Protein AF-M5BRY1-F1 (afdb_monomer)

Sequence (90 aa):
MFVDIFSLFNTNFSLRRVKYAHEKGHQIGSHTWGHKDLSTLSWDQVHDEMWRVEQALQRIIGVNPAFMRPPYGNYNDNVREAAGVRGQKL

Foldseek 3Di:
DEDQCLVQPPDPVSLVVLQVCVVVVHAYEYAWHPLDQLQPDDLVVLLNRQVVVQVVCCVRPNDHHQEYQYRVNHDDVSNVVSCVVVNYHD

Nearest PDB structures (foldseek):
  6hm9-assembly1_A  TM=9.316E-01  e=1.697E-06  Bacillus anthracis
  7bkf-assembly1_A  TM=9.354E-01  e=2.920E-06  Bacillus anthracis
  6hpa-assembly1_A  TM=9.349E-01  e=3.344E-06  Bacillus anthracis
  7ax7-assembly1_A  TM=9.192E-01  e=3.579E-06  uncultured bacterium
  2cc0-assembly1_B  TM=9.255E-01  e=1.488E-05  Streptomyces lividans

pLDDT: mean 90.54, std 12.78, range [51.88, 98.38]

InterPro domains:
  IPR002509 NodB homology domain [PF01522] (18-83)
  IPR002509 NodB homology domain [PS51677] (1-90)
  IPR011330 Glycoside hydrolase/deacetylase, beta/alpha-barrel [SSF88713] (16-88)
  IPR050248 Polysaccharide deacetylase, ArnD subfamily [PTHR10587] (18-86)

Mean predicted aligned error: 3.95 Å

Radius of gyration: 12.49 Å; Cα contacts (8 Å, |Δi|>4): 133; chains: 1; bounding box: 24×22×36 Å

Solvent-accessible surface area (backbone atoms only — not comparable to full-atom values): 4939 Å² total; per-residue (Å²): 92,73,41,55,46,62,75,32,75,80,40,75,66,45,51,50,51,55,42,52,40,47,78,72,69,47,64,58,27,36,23,36,28,82,58,56,60,48,59,79,48,54,69,69,55,45,46,53,29,48,47,56,43,36,60,46,34,37,75,7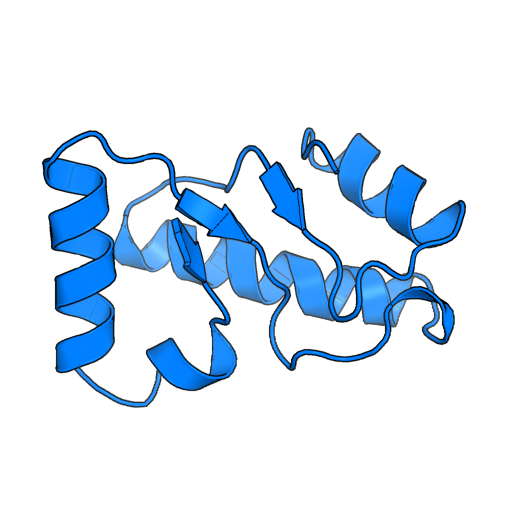0,70,68,42,69,50,58,31,37,48,53,32,96,71,44,68,43,70,65,52,51,48,60,28,51,83,65,65,23,42,114

Structure (mmCIF, N/CA/C/O backbone):
data_AF-M5BRY1-F1
#
_entry.id   AF-M5BRY1-F1
#
loop_
_atom_site.group_PDB
_atom_site.id
_atom_site.type_symbol
_atom_site.label_atom_id
_atom_site.label_alt_id
_atom_site.label_comp_id
_atom_site.label_asym_id
_atom_site.label_entity_id
_atom_site.label_seq_id
_atom_site.pdbx_PDB_ins_code
_atom_site.Cartn_x
_atom_site.Cartn_y
_atom_site.Cartn_z
_atom_site.occupancy
_atom_site.B_iso_or_equiv
_atom_site.auth_seq_id
_atom_site.auth_comp_id
_atom_site.auth_asym_id
_atom_site.auth_atom_id
_atom_site.pdbx_PDB_model_num
ATOM 1 N N . MET A 1 1 ? -1.678 10.256 8.072 1.00 57.84 1 MET A N 1
ATOM 2 C CA . MET A 1 1 ? -0.363 9.751 8.542 1.00 57.84 1 MET A CA 1
ATOM 3 C C . MET A 1 1 ? -0.011 8.535 7.699 1.00 57.84 1 MET A C 1
ATOM 5 O O . MET A 1 1 ? -0.883 7.690 7.531 1.00 57.84 1 MET A O 1
ATOM 9 N N . PHE A 1 2 ? 1.200 8.464 7.141 1.00 57.00 2 PHE A N 1
ATOM 10 C CA . PHE A 1 2 ? 1.672 7.259 6.448 1.00 57.00 2 PHE A CA 1
ATOM 11 C C . PHE A 1 2 ? 2.367 6.362 7.456 1.00 57.00 2 PHE A C 1
ATOM 13 O O . PHE A 1 2 ? 3.205 6.832 8.225 1.00 57.00 2 PHE A O 1
ATOM 20 N N . VAL A 1 3 ? 1.958 5.103 7.492 1.00 54.50 3 VAL A N 1
ATOM 21 C CA . VAL A 1 3 ? 2.418 4.149 8.490 1.00 54.50 3 VAL A CA 1
ATOM 22 C C . VAL A 1 3 ? 3.296 3.099 7.829 1.00 54.50 3 VAL A C 1
ATOM 24 O O . VAL A 1 3 ? 2.824 2.328 6.998 1.00 54.50 3 VAL A O 1
ATOM 27 N N . ASP A 1 4 ? 4.574 3.087 8.210 1.00 58.81 4 ASP A N 1
ATOM 28 C CA . ASP A 1 4 ? 5.432 1.918 8.035 1.00 58.81 4 ASP A CA 1
ATOM 29 C C . ASP A 1 4 ? 5.033 0.901 9.101 1.00 58.81 4 ASP A C 1
ATOM 31 O O . ASP A 1 4 ? 5.220 1.096 10.309 1.00 58.81 4 ASP A O 1
ATOM 35 N N . ILE A 1 5 ? 4.408 -0.166 8.633 1.00 59.75 5 ILE A N 1
ATOM 36 C CA . ILE A 1 5 ? 3.719 -1.115 9.484 1.00 59.75 5 ILE A CA 1
ATOM 37 C C . ILE A 1 5 ? 4.659 -2.168 10.077 1.00 59.75 5 ILE A C 1
ATOM 39 O O . ILE A 1 5 ? 4.346 -2.692 11.150 1.00 59.75 5 ILE A O 1
ATOM 43 N N . PHE A 1 6 ? 5.837 -2.412 9.497 1.00 54.88 6 PHE A N 1
ATOM 44 C CA . PHE A 1 6 ? 6.812 -3.325 10.098 1.00 54.88 6 PHE A CA 1
ATOM 45 C C . PHE A 1 6 ? 7.264 -2.843 11.484 1.00 54.88 6 PHE A C 1
ATOM 47 O O . PHE A 1 6 ? 7.427 -3.646 12.403 1.00 54.88 6 PHE A O 1
ATOM 54 N N . SER A 1 7 ? 7.337 -1.523 11.692 1.00 51.88 7 SER A N 1
ATOM 55 C CA . SER A 1 7 ? 7.610 -0.934 13.013 1.00 51.88 7 SER A CA 1
ATOM 56 C C . SER A 1 7 ? 6.413 -0.975 13.982 1.00 51.88 7 SER A C 1
ATOM 58 O O . SER A 1 7 ? 6.584 -0.920 15.205 1.00 51.88 7 SER A O 1
ATOM 60 N N . LEU A 1 8 ? 5.183 -1.074 13.465 1.00 54.97 8 LEU A N 1
ATOM 61 C CA . LEU A 1 8 ? 3.965 -0.930 14.265 1.00 54.97 8 LEU A CA 1
ATOM 62 C C . LEU A 1 8 ? 3.544 -2.215 14.983 1.00 54.97 8 LEU A C 1
ATOM 64 O O . LEU A 1 8 ? 2.879 -2.135 16.015 1.00 54.97 8 LEU A O 1
ATOM 68 N N . PHE A 1 9 ? 3.936 -3.386 14.483 1.00 59.22 9 PHE A N 1
ATOM 69 C CA . PHE A 1 9 ? 3.509 -4.666 15.057 1.00 59.22 9 PHE A CA 1
ATOM 70 C C . PHE A 1 9 ? 4.285 -5.128 16.281 1.00 59.22 9 PHE A C 1
ATOM 72 O O . PHE A 1 9 ? 3.810 -6.003 17.001 1.00 59.22 9 PHE A O 1
ATOM 79 N N . ASN A 1 10 ? 5.436 -4.524 16.563 1.00 60.75 10 ASN A N 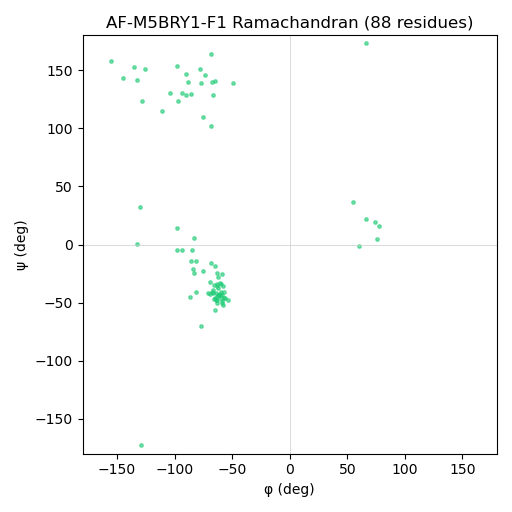1
ATOM 80 C CA . ASN A 1 10 ? 6.276 -4.974 17.668 1.00 60.75 10 ASN A CA 1
ATOM 81 C C . ASN A 1 10 ? 5.882 -4.382 19.027 1.00 60.75 10 ASN A C 1
ATOM 83 O O . ASN A 1 10 ? 6.463 -4.768 20.038 1.00 60.75 10 ASN A O 1
ATOM 87 N N . THR A 1 11 ? 4.905 -3.462 19.099 1.00 71.44 11 THR A N 1
ATOM 88 C CA . THR A 1 11 ? 4.490 -2.886 20.389 1.00 71.44 11 THR A CA 1
ATOM 89 C C . THR A 1 11 ? 2.992 -2.581 20.486 1.00 71.44 11 THR A C 1
ATOM 91 O O . THR A 1 11 ? 2.365 -2.059 19.564 1.00 71.44 11 THR A O 1
ATOM 94 N N . ASN A 1 12 ? 2.423 -2.789 21.679 1.00 77.44 12 ASN A N 1
ATOM 95 C CA . ASN A 1 12 ? 1.065 -2.342 22.023 1.00 77.44 12 ASN A CA 1
ATOM 96 C C . ASN A 1 12 ? 0.883 -0.817 21.894 1.00 77.44 12 ASN A C 1
ATOM 98 O O . ASN A 1 12 ? -0.232 -0.332 21.693 1.00 77.44 12 ASN A O 1
ATOM 102 N N . PHE A 1 13 ? 1.972 -0.052 22.012 1.00 75.44 13 PHE A N 1
ATOM 103 C CA . PHE A 1 13 ? 1.964 1.404 21.891 1.00 75.44 13 PHE A CA 1
ATOM 104 C C . PHE A 1 13 ? 1.604 1.854 20.471 1.00 75.44 13 PHE A C 1
ATOM 106 O O . PHE A 1 13 ? 0.717 2.687 20.280 1.00 75.44 13 PHE A O 1
ATOM 113 N N . SER A 1 14 ? 2.236 1.248 19.470 1.00 78.81 14 SER A N 1
ATOM 114 C CA . SER A 1 14 ? 1.989 1.521 18.057 1.00 78.81 14 SER A CA 1
ATOM 115 C C . SER A 1 14 ? 0.550 1.207 17.633 1.00 78.81 14 SER A C 1
ATOM 117 O O . SER A 1 14 ? -0.096 2.035 16.988 1.00 78.81 14 SER A O 1
ATOM 119 N N . LEU A 1 15 ? -0.002 0.073 18.079 1.00 87.06 15 LEU A N 1
ATOM 120 C CA . LEU A 1 15 ? -1.398 -0.300 17.812 1.00 87.06 15 LEU A CA 1
ATOM 121 C C . LEU A 1 15 ? -2.389 0.742 18.351 1.00 87.06 15 LEU A C 1
ATOM 123 O O . LEU A 1 15 ? -3.329 1.130 17.656 1.00 87.06 15 LEU A O 1
ATOM 127 N N . ARG A 1 16 ? -2.162 1.236 19.577 1.00 89.88 16 ARG A N 1
ATOM 128 C CA . ARG A 1 16 ? -3.003 2.280 20.187 1.00 89.88 16 ARG A CA 1
ATOM 129 C C . ARG A 1 16 ? -2.960 3.583 19.399 1.00 89.88 16 ARG A C 1
ATOM 131 O O . ARG A 1 16 ? -3.991 4.230 19.272 1.00 89.88 16 ARG A O 1
ATOM 138 N N . ARG A 1 17 ? -1.805 3.957 18.840 1.00 90.06 17 ARG A N 1
ATOM 139 C CA . ARG A 1 17 ? -1.675 5.179 18.030 1.00 90.06 17 ARG A CA 1
ATOM 140 C C . ARG A 1 17 ? -2.461 5.099 16.728 1.00 90.06 17 ARG A C 1
ATOM 142 O O . ARG A 1 17 ? -3.108 6.077 16.373 1.00 90.06 17 ARG A O 1
ATOM 149 N N . VAL A 1 18 ? -2.433 3.953 16.046 1.00 91.38 18 VAL A N 1
ATOM 150 C CA . VAL A 1 18 ? -3.218 3.749 14.817 1.00 91.38 18 VAL A CA 1
ATOM 151 C C . VAL A 1 18 ? -4.713 3.816 15.121 1.00 91.38 18 VAL A C 1
ATOM 153 O O . VAL A 1 18 ? -5.426 4.564 14.457 1.00 91.38 18 VAL A O 1
ATOM 156 N N . LYS A 1 19 ? -5.172 3.107 16.164 1.00 93.19 19 LYS A N 1
ATOM 157 C CA . LYS A 1 19 ? -6.574 3.158 16.612 1.00 93.19 19 LYS A CA 1
ATOM 158 C C . LYS A 1 19 ? -7.001 4.575 16.971 1.00 93.19 19 LYS A C 1
ATOM 160 O O . LYS A 1 19 ? -7.962 5.075 16.404 1.00 93.19 19 LYS A O 1
ATOM 165 N N . TYR A 1 20 ? -6.228 5.244 17.825 1.00 94.19 20 TYR A N 1
ATOM 166 C CA . TYR A 1 20 ? -6.493 6.621 18.227 1.00 94.19 20 TYR A CA 1
ATOM 167 C C . TYR A 1 20 ? -6.573 7.558 17.018 1.00 94.19 20 TYR A C 1
ATOM 169 O O . TYR A 1 20 ? -7.496 8.358 16.917 1.00 94.19 20 TYR A O 1
ATOM 177 N N . ALA A 1 21 ? -5.631 7.453 16.075 1.00 95.00 21 ALA A N 1
ATOM 178 C CA . ALA A 1 21 ? -5.635 8.306 14.897 1.00 95.00 21 ALA A CA 1
ATOM 179 C C . ALA A 1 21 ? -6.893 8.089 14.038 1.00 95.00 21 ALA A C 1
ATOM 181 O O . ALA A 1 21 ? -7.519 9.060 13.615 1.00 95.00 21 ALA A O 1
ATOM 182 N N . HIS A 1 22 ? -7.284 6.832 13.831 1.00 95.00 22 HIS A N 1
ATOM 183 C CA . HIS A 1 22 ? -8.492 6.476 13.092 1.00 95.00 22 HIS A CA 1
ATOM 184 C C . HIS A 1 22 ? -9.773 6.952 13.800 1.00 95.00 22 HIS A C 1
ATOM 186 O O . HIS A 1 22 ? -10.616 7.587 13.177 1.00 95.00 22 HIS A O 1
ATOM 192 N N . GLU A 1 23 ? -9.892 6.735 15.113 1.00 96.25 23 GLU A N 1
ATOM 193 C CA . GLU A 1 23 ? -11.029 7.187 15.935 1.00 96.25 23 GLU A CA 1
ATOM 194 C C . GLU A 1 23 ? -11.171 8.716 15.966 1.00 96.25 23 GLU A C 1
ATOM 196 O O . GLU A 1 23 ? -12.272 9.240 16.119 1.00 96.25 23 GLU A O 1
ATOM 201 N N . LYS A 1 24 ? -10.066 9.450 15.793 1.00 97.44 24 LYS A N 1
ATOM 202 C CA . LYS A 1 24 ? -10.066 10.913 15.641 1.00 97.44 24 LYS A CA 1
ATOM 203 C C . LYS A 1 24 ? -10.346 11.387 14.212 1.00 97.44 24 LYS A C 1
ATOM 205 O O . LYS A 1 24 ? -10.277 12.585 13.951 1.00 97.44 24 LYS A O 1
ATOM 210 N N . GLY A 1 25 ? -10.673 10.476 13.296 1.00 95.62 25 GLY A N 1
ATOM 211 C CA . GLY A 1 25 ? -11.022 10.794 11.913 1.00 95.62 25 GLY A CA 1
ATOM 212 C C . GLY A 1 25 ? -9.820 11.105 11.021 1.00 95.62 25 GLY A C 1
ATOM 213 O O . GLY A 1 25 ? -9.988 11.676 9.945 1.00 95.62 25 GLY A O 1
ATOM 214 N N . HIS A 1 26 ? -8.595 10.760 11.432 1.00 95.56 26 HIS A N 1
ATOM 215 C CA . HIS A 1 26 ? -7.432 10.944 10.570 1.00 95.56 26 HIS A CA 1
ATOM 216 C C . HIS A 1 26 ? -7.359 9.867 9.486 1.00 95.56 26 HIS A C 1
ATOM 218 O O . HIS A 1 26 ? -7.510 8.675 9.752 1.00 95.56 26 HIS A O 1
ATOM 224 N N . GLN A 1 27 ? -6.998 10.283 8.270 1.00 93.50 27 GLN A N 1
ATOM 225 C CA . GLN A 1 27 ? -6.703 9.360 7.180 1.00 93.50 27 GLN A CA 1
ATOM 226 C C . GLN A 1 27 ? -5.429 8.550 7.471 1.00 93.50 27 GLN A C 1
ATOM 228 O O . GLN A 1 27 ? -4.350 9.106 7.742 1.00 93.50 27 GLN A O 1
ATOM 233 N N . ILE A 1 28 ? -5.557 7.231 7.333 1.00 94.06 28 ILE A N 1
ATOM 234 C CA . ILE A 1 28 ? -4.457 6.269 7.389 1.00 94.06 28 ILE A CA 1
ATOM 235 C C . ILE A 1 28 ? -4.131 5.818 5.960 1.00 94.06 28 ILE A C 1
ATOM 237 O O . ILE A 1 28 ? -5.032 5.478 5.189 1.00 94.06 28 ILE A O 1
ATOM 241 N N . GLY A 1 29 ? -2.848 5.866 5.601 1.00 93.81 29 GLY A N 1
ATOM 242 C CA . GLY A 1 29 ? -2.328 5.408 4.312 1.00 93.81 29 GLY A CA 1
ATOM 243 C C . GLY A 1 29 ? -1.204 4.392 4.499 1.00 93.81 29 GLY A C 1
ATOM 244 O O . GLY A 1 29 ? -0.489 4.433 5.503 1.00 93.81 29 GLY A O 1
ATOM 245 N N . SER A 1 30 ? -1.050 3.495 3.530 1.00 94.62 30 SER A N 1
ATOM 246 C CA . SER A 1 30 ? 0.000 2.476 3.504 1.00 94.62 30 SER A CA 1
ATOM 247 C C . SER A 1 30 ? 1.360 3.085 3.167 1.00 94.62 30 SER A C 1
ATOM 249 O O . SER A 1 30 ? 1.455 4.016 2.364 1.00 94.62 30 SER A O 1
ATOM 251 N N . HIS A 1 31 ? 2.415 2.529 3.761 1.00 95.56 31 HIS A N 1
ATOM 252 C CA . HIS A 1 31 ? 3.797 2.768 3.355 1.00 95.56 31 HIS A CA 1
ATOM 253 C C . HIS A 1 31 ? 4.571 1.457 3.163 1.00 95.56 31 HIS A C 1
ATOM 255 O O . HIS A 1 31 ? 5.777 1.412 3.390 1.00 95.56 31 HIS A O 1
ATOM 261 N N . THR A 1 32 ? 3.867 0.405 2.723 1.00 95.38 32 THR A N 1
ATOM 262 C CA . THR A 1 32 ? 4.351 -0.985 2.587 1.00 95.38 32 THR A CA 1
ATOM 263 C C . THR A 1 32 ? 4.687 -1.654 3.914 1.00 95.38 32 THR A C 1
ATOM 265 O O . THR A 1 32 ? 4.593 -1.044 4.982 1.00 95.38 32 THR A O 1
ATOM 268 N N . TRP A 1 33 ? 4.988 -2.949 3.845 1.00 94.12 33 TRP A N 1
ATOM 269 C CA . TRP A 1 33 ? 5.341 -3.729 5.012 1.00 94.12 33 TRP A CA 1
ATOM 270 C C . TRP A 1 33 ? 6.780 -3.430 5.419 1.00 94.12 33 TRP A C 1
ATOM 272 O O . TRP A 1 33 ? 6.982 -2.778 6.427 1.00 94.12 33 TRP A O 1
ATOM 282 N N . GLY A 1 34 ? 7.766 -3.866 4.639 1.00 93.31 34 GLY A N 1
ATOM 283 C CA . GLY A 1 34 ? 9.188 -3.835 4.980 1.00 93.31 34 GLY A CA 1
ATOM 284 C C . GLY A 1 34 ? 9.976 -2.655 4.415 1.00 93.31 34 GLY A C 1
ATOM 285 O O . GLY A 1 34 ? 11.203 -2.728 4.402 1.00 93.31 34 GLY A O 1
ATOM 286 N N . HIS A 1 35 ? 9.308 -1.611 3.911 1.00 94.31 35 HIS A N 1
ATOM 287 C CA . HIS A 1 35 ? 9.945 -0.410 3.355 1.00 94.31 35 HIS A CA 1
ATOM 288 C C . HIS A 1 35 ? 10.963 -0.718 2.228 1.00 94.31 35 HIS A C 1
ATOM 290 O O . HIS A 1 35 ? 12.011 -0.082 2.097 1.00 94.31 35 HIS A O 1
ATOM 296 N N . LYS A 1 36 ? 10.670 -1.724 1.396 1.00 94.94 36 LYS A N 1
ATOM 297 C CA . LYS A 1 36 ? 11.500 -2.072 0.232 1.00 94.94 36 LYS A CA 1
ATOM 298 C C . LYS A 1 36 ? 11.248 -1.108 -0.925 1.00 94.94 36 LYS A C 1
ATOM 300 O O . LYS A 1 36 ? 10.133 -0.617 -1.093 1.00 94.94 36 LYS A O 1
ATOM 305 N N . ASP A 1 37 ? 12.253 -0.895 -1.772 1.00 97.25 37 ASP A N 1
ATOM 306 C CA . ASP A 1 37 ? 12.040 -0.205 -3.047 1.00 97.25 37 ASP A CA 1
ATOM 307 C C . ASP A 1 37 ? 11.194 -1.083 -3.978 1.00 97.25 37 ASP A C 1
ATOM 309 O O . ASP A 1 37 ? 11.691 -2.028 -4.596 1.00 97.25 37 ASP A O 1
ATOM 313 N N . LEU A 1 38 ? 9.904 -0.759 -4.080 1.00 97.88 38 LEU A N 1
ATOM 314 C CA . LEU A 1 38 ? 8.941 -1.537 -4.852 1.00 97.88 38 LEU A CA 1
ATOM 315 C C . LEU A 1 38 ? 9.258 -1.575 -6.351 1.00 97.88 38 LEU A C 1
ATOM 317 O O . LEU A 1 38 ? 8.852 -2.516 -7.029 1.00 97.88 38 LEU A O 1
ATOM 321 N N . SER A 1 39 ? 9.988 -0.586 -6.879 1.00 97.75 39 SER A N 1
ATOM 322 C CA . SER A 1 39 ? 10.340 -0.539 -8.304 1.00 97.75 39 SER A CA 1
ATOM 323 C C . SER A 1 39 ? 11.320 -1.646 -8.718 1.00 97.75 39 SER A C 1
ATOM 325 O O . SER A 1 39 ? 11.440 -1.950 -9.904 1.00 97.75 39 SER A O 1
ATOM 327 N N . THR A 1 40 ? 11.974 -2.278 -7.739 1.00 98.12 40 THR A N 1
ATOM 328 C CA . THR A 1 40 ? 12.949 -3.364 -7.931 1.00 98.12 40 THR A CA 1
ATOM 329 C C . THR A 1 40 ? 12.358 -4.764 -7.741 1.00 98.12 40 THR A C 1
ATOM 331 O O . THR A 1 40 ? 13.051 -5.760 -7.942 1.00 98.12 40 THR A O 1
ATOM 334 N N . LEU A 1 41 ? 11.089 -4.851 -7.335 1.00 98.25 41 LEU A N 1
ATOM 335 C CA . LEU A 1 41 ? 10.434 -6.093 -6.935 1.00 98.25 41 LEU A CA 1
ATOM 336 C C . LEU A 1 41 ? 9.592 -6.701 -8.065 1.00 98.25 41 LEU A C 1
ATOM 338 O O . LEU A 1 41 ? 9.066 -5.996 -8.931 1.00 98.25 41 LEU A O 1
ATOM 342 N N . SER A 1 42 ? 9.408 -8.023 -8.016 1.00 98.38 42 SER A N 1
ATOM 343 C CA . SER A 1 42 ? 8.417 -8.713 -8.849 1.00 98.38 42 SER A CA 1
ATOM 344 C C . SER A 1 42 ? 6.986 -8.354 -8.431 1.00 98.38 42 SER A C 1
ATOM 346 O O . SER A 1 42 ? 6.754 -7.849 -7.332 1.00 98.38 42 SER A O 1
ATOM 348 N N . TRP A 1 43 ? 6.000 -8.644 -9.286 1.00 98.00 43 TRP A N 1
ATOM 349 C CA . TRP A 1 43 ? 4.581 -8.428 -8.965 1.00 98.00 43 TRP A CA 1
ATOM 350 C C . TRP A 1 43 ? 4.176 -9.105 -7.649 1.00 98.00 43 TRP A C 1
ATOM 352 O O . TRP A 1 43 ? 3.613 -8.448 -6.778 1.00 98.00 43 TRP A O 1
ATOM 362 N N . ASP A 1 44 ? 4.544 -10.376 -7.450 1.00 98.31 44 ASP A N 1
ATOM 363 C CA . ASP A 1 44 ? 4.210 -11.122 -6.225 1.00 98.31 44 ASP A CA 1
ATOM 364 C C . ASP A 1 44 ? 4.845 -10.503 -4.976 1.00 98.31 44 ASP A C 1
ATOM 366 O O . ASP A 1 44 ? 4.240 -10.465 -3.904 1.00 98.31 44 ASP A O 1
ATOM 370 N N . GLN A 1 45 ? 6.061 -9.972 -5.108 1.00 98.38 45 GLN A N 1
ATOM 371 C CA . GLN A 1 45 ? 6.753 -9.301 -4.011 1.00 98.38 45 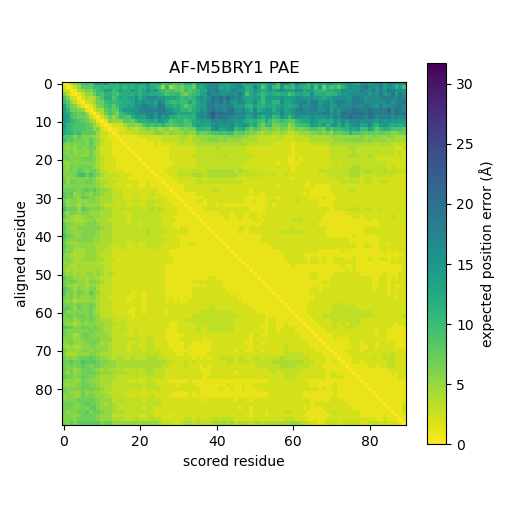GLN A CA 1
ATOM 372 C C . GLN A 1 45 ? 6.109 -7.950 -3.677 1.00 98.38 45 GLN A C 1
ATOM 374 O O . GLN A 1 45 ? 5.922 -7.646 -2.500 1.00 98.38 45 GLN A O 1
ATOM 379 N N . VAL A 1 46 ? 5.722 -7.157 -4.683 1.00 98.38 46 VAL A N 1
ATOM 380 C CA . VAL A 1 46 ? 4.927 -5.932 -4.47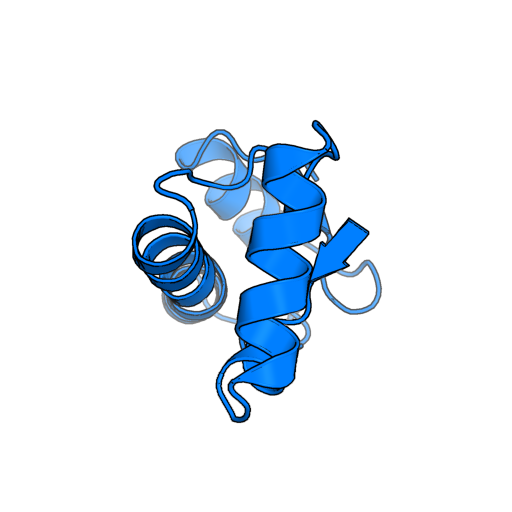3 1.00 98.38 46 VAL A CA 1
ATOM 381 C C . VAL A 1 46 ? 3.588 -6.281 -3.825 1.00 98.38 46 VAL A C 1
ATOM 383 O O . VAL A 1 46 ? 3.155 -5.609 -2.885 1.00 98.38 46 VAL A O 1
ATOM 386 N N . HIS A 1 47 ? 2.947 -7.355 -4.290 1.00 97.75 47 HIS A N 1
ATOM 387 C CA . HIS A 1 47 ? 1.689 -7.828 -3.744 1.00 97.75 47 HIS A CA 1
ATOM 388 C C . HIS A 1 47 ? 1.816 -8.156 -2.255 1.00 97.75 47 HIS A C 1
ATOM 390 O O . HIS A 1 47 ? 1.009 -7.659 -1.473 1.00 97.75 47 HIS A O 1
ATOM 396 N N . ASP A 1 48 ? 2.819 -8.940 -1.858 1.00 97.81 48 ASP A N 1
ATOM 397 C CA . ASP A 1 48 ? 3.049 -9.329 -0.462 1.00 97.81 48 ASP A CA 1
ATOM 398 C C . ASP A 1 48 ? 3.296 -8.107 0.443 1.00 97.81 48 ASP A C 1
ATOM 400 O O . ASP A 1 48 ? 2.693 -7.989 1.513 1.00 97.81 48 ASP A O 1
ATOM 404 N N . GLU A 1 49 ? 4.108 -7.149 -0.015 1.00 97.19 49 GLU A N 1
ATOM 405 C CA . GLU A 1 49 ? 4.398 -5.905 0.713 1.00 97.19 49 GLU A CA 1
ATOM 406 C C . GLU A 1 4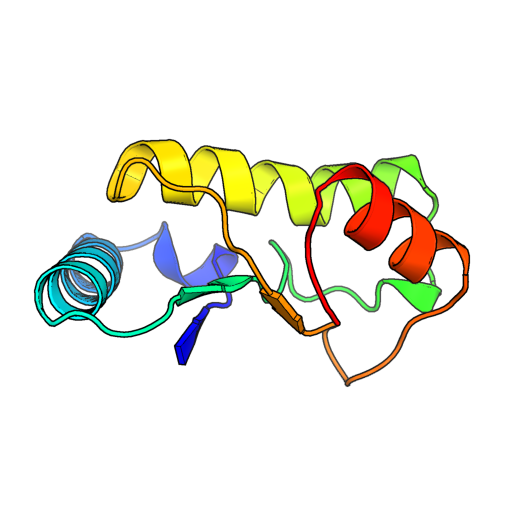9 ? 3.135 -5.073 0.996 1.00 97.19 49 GLU A C 1
ATOM 408 O O . GLU A 1 49 ? 2.979 -4.524 2.090 1.00 97.19 49 GLU A O 1
ATOM 413 N N . MET A 1 50 ? 2.218 -4.976 0.031 1.00 97.19 50 MET A N 1
ATOM 414 C CA . MET A 1 50 ? 0.970 -4.218 0.183 1.00 97.19 50 MET A CA 1
ATOM 415 C C . MET A 1 50 ? -0.109 -5.011 0.930 1.00 97.19 50 MET A C 1
ATOM 417 O O . MET A 1 50 ? -0.798 -4.474 1.798 1.00 97.19 50 MET A O 1
ATOM 421 N N . TRP A 1 51 ? -0.232 -6.306 0.643 1.00 97.44 51 TRP A N 1
ATOM 422 C CA . TRP A 1 51 ? -1.253 -7.174 1.225 1.00 97.44 51 TRP A CA 1
ATOM 423 C C . TRP A 1 51 ? -1.082 -7.332 2.737 1.00 97.44 51 TRP A C 1
ATOM 425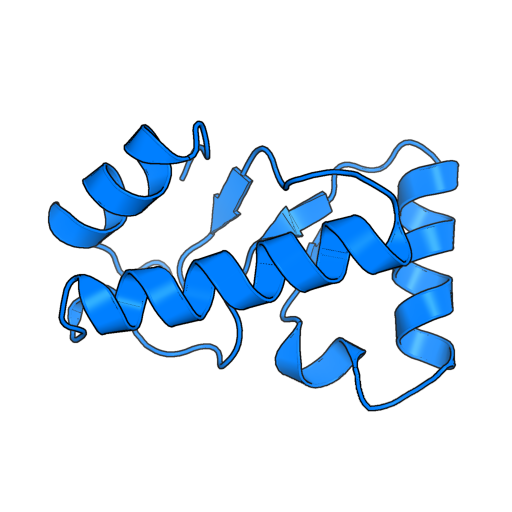 O O . TRP A 1 51 ? -2.051 -7.239 3.489 1.00 97.44 51 TRP A O 1
ATOM 435 N N . ARG A 1 52 ? 0.150 -7.493 3.235 1.00 95.94 52 ARG A N 1
ATOM 436 C CA . ARG A 1 52 ? 0.384 -7.602 4.686 1.00 95.94 52 ARG A CA 1
ATOM 437 C C . ARG A 1 52 ? -0.083 -6.362 5.451 1.00 95.94 52 ARG A C 1
ATOM 439 O O . ARG A 1 52 ? -0.587 -6.489 6.567 1.00 95.94 52 ARG A O 1
ATOM 446 N N . VAL A 1 53 ? 0.040 -5.181 4.843 1.00 94.75 53 VAL A N 1
ATOM 447 C CA . VAL A 1 53 ? -0.472 -3.914 5.385 1.00 94.75 53 VAL A CA 1
ATOM 448 C C . VAL A 1 53 ? -2.001 -3.889 5.422 1.00 94.75 53 VAL A C 1
ATOM 450 O O . VAL A 1 53 ? -2.583 -3.445 6.410 1.00 94.75 53 VAL A O 1
ATOM 453 N N . GLU A 1 54 ? -2.671 -4.395 4.392 1.00 95.94 54 GLU A N 1
ATOM 454 C CA . GLU A 1 54 ? -4.136 -4.502 4.374 1.00 95.94 54 GLU A CA 1
ATOM 455 C C . GLU A 1 54 ? -4.630 -5.443 5.473 1.00 95.94 54 GLU A C 1
ATOM 457 O O . GLU A 1 54 ? -5.444 -5.049 6.307 1.00 95.94 54 GLU A O 1
ATOM 462 N N . GLN A 1 55 ? -4.058 -6.648 5.560 1.00 95.56 55 GLN A N 1
ATOM 463 C CA . GLN A 1 55 ? -4.409 -7.627 6.595 1.00 95.56 55 GLN A CA 1
ATOM 464 C C . GLN A 1 55 ? -4.194 -7.072 8.005 1.00 95.56 55 GLN A C 1
ATOM 466 O O . GLN A 1 55 ? -4.940 -7.371 8.939 1.00 95.56 55 GLN A O 1
ATOM 471 N N . ALA A 1 56 ? -3.155 -6.263 8.166 1.00 92.00 56 ALA A N 1
ATOM 472 C CA . ALA A 1 56 ? -2.856 -5.557 9.389 1.00 92.00 56 ALA A CA 1
ATOM 473 C C . ALA A 1 56 ? -3.922 -4.523 9.757 1.00 92.00 56 ALA A C 1
ATOM 475 O O . ALA A 1 56 ? -4.487 -4.583 10.849 1.00 92.00 56 ALA A O 1
ATOM 476 N N . LEU A 1 57 ? -4.207 -3.583 8.857 1.00 93.50 57 LEU A N 1
ATOM 477 C CA . LEU A 1 57 ? -5.161 -2.508 9.118 1.00 93.50 57 LEU A CA 1
ATOM 478 C C . LEU A 1 57 ? -6.586 -3.042 9.285 1.00 93.50 57 LEU A C 1
ATOM 480 O O . LEU A 1 57 ? -7.293 -2.584 10.181 1.00 93.50 57 LEU A O 1
ATOM 484 N N . GLN A 1 58 ? -6.958 -4.095 8.556 1.00 94.81 58 GLN A N 1
ATOM 485 C CA . GLN A 1 58 ? -8.213 -4.811 8.778 1.00 94.81 58 GLN A CA 1
ATOM 486 C C . GLN A 1 58 ? -8.333 -5.343 10.208 1.00 94.81 58 GLN A C 1
ATOM 488 O O . GLN A 1 58 ? -9.343 -5.129 10.870 1.00 94.81 58 GLN A O 1
ATOM 493 N N . ARG A 1 59 ? -7.283 -5.970 10.748 1.00 92.94 59 ARG A N 1
ATOM 494 C CA . ARG A 1 59 ? -7.308 -6.489 12.127 1.00 92.94 59 ARG A CA 1
ATOM 495 C C . ARG A 1 59 ? -7.318 -5.392 13.193 1.00 92.94 59 ARG A C 1
ATOM 497 O O . ARG A 1 59 ? -7.864 -5.602 14.272 1.00 92.94 59 ARG A O 1
ATOM 504 N N . ILE A 1 60 ? -6.675 -4.252 12.937 1.00 91.38 60 ILE A N 1
ATOM 505 C CA . ILE A 1 60 ? -6.507 -3.191 13.944 1.00 91.38 60 ILE A CA 1
ATOM 506 C C . ILE A 1 60 ? -7.710 -2.244 13.961 1.00 91.38 60 ILE A C 1
ATOM 508 O O . ILE A 1 60 ? -8.178 -1.890 15.044 1.00 91.38 60 ILE A O 1
ATOM 512 N N . ILE A 1 61 ? -8.172 -1.817 12.785 1.00 94.12 61 ILE A N 1
ATOM 513 C CA . ILE A 1 61 ? -9.174 -0.755 12.609 1.00 94.12 61 ILE A CA 1
ATOM 514 C C . ILE A 1 61 ? -10.297 -1.116 11.622 1.00 94.12 61 ILE A C 1
ATOM 516 O O . ILE A 1 61 ? -11.193 -0.302 11.424 1.00 94.12 61 ILE A O 1
ATOM 520 N N . GLY A 1 62 ? -10.287 -2.312 11.023 1.00 95.88 62 GLY A N 1
ATOM 521 C CA . GLY A 1 62 ? -11.382 -2.796 10.171 1.00 95.88 62 GLY A CA 1
ATOM 522 C C . GLY A 1 62 ? -11.471 -2.142 8.792 1.00 95.88 62 GLY A C 1
ATOM 523 O O . GLY A 1 62 ? -12.536 -2.172 8.180 1.00 95.88 62 GLY A O 1
ATOM 524 N N . VAL A 1 63 ? -10.393 -1.514 8.307 1.00 94.50 63 VAL A N 1
ATOM 525 C CA . VAL A 1 63 ? -10.389 -0.813 7.014 1.00 94.50 63 VAL A CA 1
ATOM 526 C C . VAL A 1 63 ? -9.146 -1.126 6.189 1.00 94.50 63 VAL A C 1
ATOM 528 O O . VAL A 1 63 ? -8.070 -1.385 6.730 1.00 94.50 63 VAL A O 1
ATOM 531 N N . ASN A 1 64 ? -9.295 -1.037 4.865 1.00 95.06 64 ASN A N 1
ATOM 532 C CA . ASN A 1 64 ? -8.175 -1.000 3.928 1.00 95.06 64 ASN A CA 1
ATOM 533 C C . ASN A 1 64 ? -7.746 0.455 3.687 1.00 95.06 64 ASN A C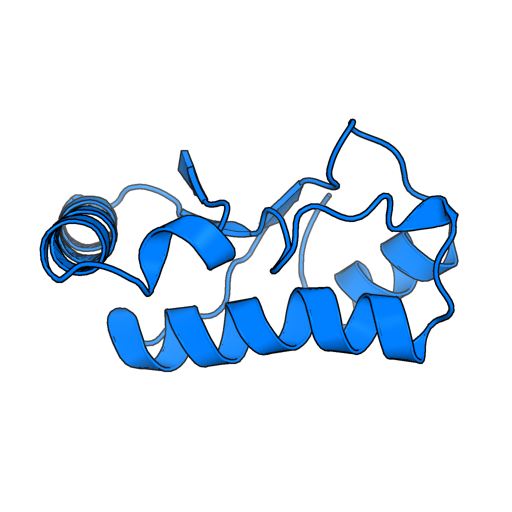 1
ATOM 535 O O . ASN A 1 64 ? -8.593 1.354 3.681 1.00 95.06 64 ASN A O 1
ATOM 539 N N . PRO A 1 65 ? -6.447 0.714 3.473 1.00 95.44 65 PRO A N 1
ATOM 540 C CA . PRO A 1 65 ? -5.980 2.054 3.158 1.00 95.44 65 PRO A CA 1
ATOM 541 C C . PRO A 1 65 ? -6.488 2.467 1.771 1.00 95.44 65 PRO A C 1
ATOM 543 O O . PRO A 1 65 ? -6.465 1.671 0.842 1.00 95.44 65 PRO A O 1
ATOM 546 N N . ALA A 1 66 ? -6.908 3.724 1.616 1.00 95.88 66 ALA A N 1
ATOM 547 C CA . ALA A 1 66 ? -7.279 4.292 0.312 1.00 95.88 66 ALA A CA 1
ATOM 548 C C . ALA A 1 66 ? -6.071 4.851 -0.465 1.00 95.88 66 ALA A C 1
ATOM 550 O O . ALA A 1 66 ? -6.164 5.143 -1.655 1.00 95.88 66 ALA A O 1
ATOM 551 N N . PHE A 1 67 ? -4.937 5.022 0.219 1.00 96.62 67 PHE A N 1
ATOM 552 C CA . PHE A 1 67 ? -3.707 5.590 -0.326 1.00 96.62 67 PHE A CA 1
ATOM 553 C C . PHE A 1 67 ? -2.515 4.713 0.049 1.00 96.62 67 PHE A C 1
ATOM 555 O O . PHE A 1 67 ? -2.438 4.241 1.187 1.00 96.62 67 PHE A O 1
ATOM 562 N N . MET A 1 68 ? -1.566 4.553 -0.868 1.00 96.06 68 MET A N 1
ATOM 563 C CA . MET A 1 68 ? -0.268 3.939 -0.615 1.00 96.06 68 MET A CA 1
ATOM 564 C C . MET A 1 68 ? 0.818 4.866 -1.127 1.00 96.06 68 MET A C 1
ATOM 566 O O . MET A 1 68 ? 0.831 5.217 -2.296 1.00 96.06 68 MET A O 1
ATOM 570 N N . ARG A 1 69 ? 1.741 5.253 -0.252 1.00 96.88 69 ARG A N 1
ATOM 571 C CA . ARG A 1 69 ? 2.927 5.997 -0.662 1.00 96.88 69 ARG A CA 1
ATOM 572 C C . ARG A 1 69 ? 4.076 5.007 -0.832 1.00 96.88 69 ARG A C 1
ATOM 574 O O . ARG A 1 69 ? 4.398 4.338 0.151 1.00 96.88 69 ARG A O 1
ATOM 581 N N . PRO A 1 70 ? 4.731 4.911 -1.996 1.00 96.19 70 PRO A N 1
ATOM 582 C CA . PRO A 1 70 ? 5.872 4.018 -2.154 1.00 96.19 70 PRO A CA 1
ATOM 583 C C . PRO A 1 70 ? 7.056 4.457 -1.272 1.00 96.19 70 PRO A C 1
ATOM 585 O O . PRO A 1 70 ? 7.313 5.664 -1.155 1.00 96.19 70 PRO A O 1
ATOM 588 N N . PRO A 1 71 ? 7.794 3.524 -0.643 1.00 95.44 71 PRO A N 1
ATOM 589 C CA . PRO A 1 71 ? 9.101 3.796 -0.051 1.00 95.44 71 PRO A CA 1
ATOM 590 C C . PRO A 1 71 ? 10.007 4.528 -1.038 1.00 95.44 71 PRO A C 1
ATOM 592 O O . PRO A 1 71 ? 9.988 4.254 -2.236 1.00 95.44 71 PRO A O 1
ATOM 595 N N . TYR A 1 72 ? 10.758 5.509 -0.537 1.00 95.31 72 TYR A N 1
ATOM 596 C CA . TYR A 1 72 ? 11.634 6.381 -1.338 1.00 95.31 72 TYR A CA 1
ATOM 597 C C . TYR A 1 72 ? 10.932 7.216 -2.430 1.00 95.31 72 TYR A C 1
ATOM 599 O O . TYR A 1 72 ? 11.585 8.017 -3.087 1.00 95.31 72 TYR A O 1
ATOM 607 N N . GLY A 1 73 ? 9.611 7.087 -2.602 1.00 95.12 73 GLY A N 1
ATOM 608 C CA . GLY A 1 73 ? 8.871 7.693 -3.712 1.00 95.12 73 GLY A CA 1
ATOM 609 C C . GLY A 1 73 ? 9.048 6.970 -5.053 1.00 95.12 73 GLY A C 1
ATOM 610 O O . GLY A 1 73 ? 8.519 7.442 -6.056 1.00 95.12 73 GLY A O 1
ATOM 611 N N . ASN A 1 74 ? 9.746 5.830 -5.077 1.00 96.31 74 ASN A N 1
ATOM 612 C CA . ASN A 1 74 ? 10.040 5.082 -6.296 1.00 96.31 74 ASN A CA 1
ATOM 613 C C . ASN A 1 74 ? 8.895 4.124 -6.640 1.00 96.31 74 ASN A C 1
ATOM 615 O O . ASN A 1 74 ? 8.461 3.329 -5.805 1.00 96.31 74 ASN A O 1
ATOM 619 N N . TYR A 1 75 ? 8.415 4.171 -7.883 1.00 97.31 75 TYR A N 1
ATOM 620 C CA . TYR A 1 75 ? 7.422 3.231 -8.399 1.00 97.31 75 TYR A CA 1
ATOM 621 C C . TYR A 1 75 ? 7.503 3.116 -9.925 1.00 97.31 75 TYR A C 1
ATOM 623 O O . TYR A 1 75 ? 8.000 4.009 -10.607 1.00 97.31 75 TYR A O 1
ATOM 631 N N . ASN A 1 76 ? 7.004 2.003 -10.454 1.00 97.75 76 ASN A N 1
ATOM 632 C CA . ASN A 1 76 ? 6.890 1.720 -11.885 1.00 97.75 76 ASN A CA 1
ATOM 633 C C . ASN A 1 76 ? 5.455 1.259 -12.212 1.00 97.75 76 ASN A C 1
ATOM 635 O O . ASN A 1 76 ? 4.572 1.301 -11.348 1.00 97.75 76 ASN A O 1
ATOM 639 N N . ASP A 1 77 ? 5.211 0.815 -13.445 1.00 98.19 77 ASP A N 1
ATOM 640 C CA . ASP A 1 77 ? 3.871 0.393 -13.869 1.00 98.19 77 ASP A CA 1
ATOM 641 C C . ASP A 1 77 ? 3.348 -0.816 -13.086 1.00 98.19 77 ASP A 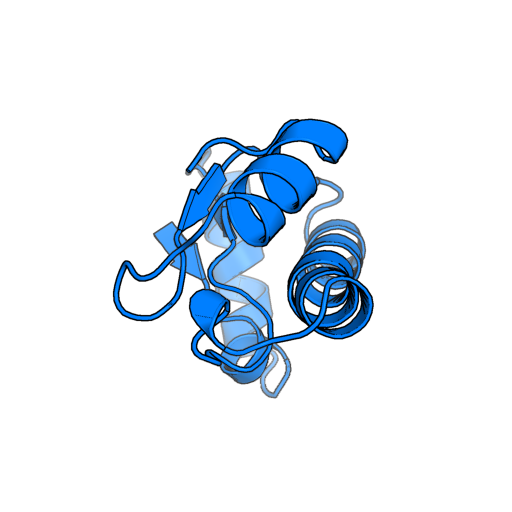C 1
ATOM 643 O O . ASP A 1 77 ? 2.169 -0.838 -12.746 1.00 98.19 77 ASP A O 1
ATOM 647 N N . ASN A 1 78 ? 4.221 -1.749 -12.691 1.00 97.25 78 ASN A N 1
ATOM 648 C CA . ASN A 1 78 ? 3.854 -2.879 -11.832 1.00 97.25 78 ASN A CA 1
ATOM 649 C C . ASN A 1 78 ? 3.294 -2.394 -10.479 1.00 97.25 78 ASN A C 1
ATOM 651 O O . ASN A 1 78 ? 2.234 -2.825 -10.031 1.00 97.25 78 ASN A O 1
ATOM 655 N N . VAL A 1 79 ? 3.957 -1.421 -9.848 1.00 98.25 79 VAL A N 1
ATOM 656 C CA . VAL A 1 79 ? 3.488 -0.822 -8.585 1.00 98.25 79 VAL A CA 1
ATOM 657 C C . VAL A 1 79 ? 2.188 -0.037 -8.777 1.00 98.25 79 VAL A C 1
ATOM 659 O O . VAL A 1 79 ? 1.294 -0.104 -7.931 1.00 98.25 79 VAL A O 1
ATOM 662 N N . ARG A 1 80 ? 2.057 0.693 -9.892 1.00 98.19 80 ARG A N 1
ATOM 663 C CA . ARG A 1 80 ? 0.829 1.424 -10.233 1.00 98.19 80 ARG A CA 1
ATOM 664 C C . ARG A 1 80 ? -0.348 0.473 -10.435 1.00 98.19 80 ARG A C 1
ATOM 666 O O . ARG A 1 80 ? -1.427 0.738 -9.912 1.00 98.19 80 ARG A O 1
ATOM 673 N N . GLU A 1 81 ? -0.147 -0.621 -11.159 1.00 98.12 81 GLU A N 1
ATOM 674 C CA . GLU A 1 81 ? -1.161 -1.651 -11.374 1.00 98.12 81 GLU A CA 1
ATOM 675 C C . GLU A 1 81 ? -1.548 -2.314 -10.051 1.00 98.12 81 GLU A C 1
ATOM 677 O O . GLU A 1 81 ? -2.733 -2.382 -9.724 1.00 98.12 81 GLU A O 1
ATOM 682 N N . ALA A 1 82 ? -0.560 -2.705 -9.240 1.00 97.81 82 ALA A N 1
ATOM 683 C CA . ALA A 1 82 ? -0.789 -3.294 -7.927 1.00 97.81 82 ALA A CA 1
ATOM 684 C C . ALA A 1 82 ? -1.624 -2.379 -7.015 1.00 97.81 82 ALA A C 1
ATOM 686 O O . ALA A 1 82 ? -2.517 -2.871 -6.323 1.00 97.81 82 ALA A O 1
ATOM 687 N N . ALA A 1 83 ? -1.377 -1.067 -7.027 1.00 97.88 83 ALA A N 1
ATOM 688 C CA . ALA A 1 83 ? -2.195 -0.093 -6.308 1.00 97.88 83 ALA A CA 1
ATOM 689 C C . ALA A 1 83 ? -3.596 0.059 -6.926 1.00 97.88 83 ALA A C 1
ATOM 691 O O . ALA A 1 83 ? -4.595 0.045 -6.204 1.00 97.88 83 ALA A O 1
ATOM 692 N N . GLY A 1 84 ? -3.682 0.112 -8.256 1.00 98.00 84 GLY A N 1
ATOM 693 C CA . GLY A 1 84 ? -4.931 0.239 -9.005 1.00 98.00 84 GLY A CA 1
ATOM 694 C C . GLY A 1 84 ? -5.919 -0.896 -8.736 1.00 98.00 84 GLY A C 1
ATOM 695 O O . GLY A 1 84 ? -7.069 -0.626 -8.391 1.00 98.00 84 GLY A O 1
ATOM 696 N N . VAL A 1 85 ? -5.477 -2.158 -8.794 1.00 97.75 85 VAL A N 1
ATOM 697 C CA . VAL A 1 85 ? -6.347 -3.327 -8.532 1.00 97.75 85 VAL A CA 1
ATOM 698 C C . VAL A 1 85 ? -6.862 -3.383 -7.089 1.00 97.75 85 VAL A C 1
ATOM 700 O O . VAL A 1 85 ? -7.859 -4.043 -6.811 1.00 97.75 85 VAL A O 1
ATOM 703 N N . ARG A 1 86 ? -6.209 -2.665 -6.168 1.00 97.00 86 ARG A N 1
ATOM 704 C CA . ARG A 1 86 ? -6.609 -2.523 -4.758 1.00 97.00 86 ARG A CA 1
ATOM 705 C C . ARG A 1 86 ? -7.479 -1.296 -4.491 1.00 97.00 86 ARG A C 1
ATOM 707 O O . ARG A 1 86 ? -7.893 -1.088 -3.353 1.00 97.00 86 ARG A O 1
ATOM 714 N N . GLY A 1 87 ? -7.705 -0.448 -5.495 1.00 97.62 87 GLY A N 1
ATOM 715 C CA . GLY A 1 87 ? -8.349 0.853 -5.313 1.00 97.62 87 GLY A CA 1
ATOM 716 C C . GLY A 1 87 ? -7.517 1.841 -4.484 1.00 97.62 87 GLY A C 1
ATOM 717 O O . GLY A 1 87 ? -8.073 2.775 -3.908 1.00 97.62 87 GLY A O 1
ATOM 718 N N . GLN A 1 88 ? -6.198 1.641 -4.404 1.00 97.31 88 GLN A N 1
ATOM 719 C CA . GLN A 1 88 ? -5.277 2.501 -3.664 1.00 97.31 88 GLN A CA 1
ATOM 720 C C . GLN A 1 88 ? -4.673 3.559 -4.588 1.00 97.31 88 GLN A C 1
ATOM 722 O O . GLN A 1 88 ? -4.161 3.245 -5.660 1.00 97.31 88 GLN A O 1
ATOM 727 N N . LYS A 1 89 ? -4.708 4.825 -4.164 1.00 96.88 89 LYS A N 1
ATOM 728 C CA . LYS A 1 89 ? -4.060 5.936 -4.879 1.00 96.88 89 LYS A CA 1
ATOM 729 C C . LYS A 1 89 ? -2.605 6.102 -4.427 1.00 96.88 89 LYS A C 1
ATOM 731 O O . LYS A 1 89 ? -2.333 5.984 -3.231 1.00 96.88 89 LYS A O 1
ATOM 736 N N . LEU A 1 90 ? -1.712 6.387 -5.378 1.00 92.81 90 LEU A N 1
ATOM 737 C CA . LEU A 1 90 ? -0.308 6.747 -5.133 1.00 92.81 90 LEU A CA 1
ATOM 738 C C . LEU A 1 90 ? -0.146 8.243 -4.847 1.00 92.81 90 LEU A C 1
ATOM 740 O O . LEU A 1 90 ? -0.911 9.028 -5.455 1.00 92.81 90 LEU A O 1
#

Organism: Thanatephorus cucume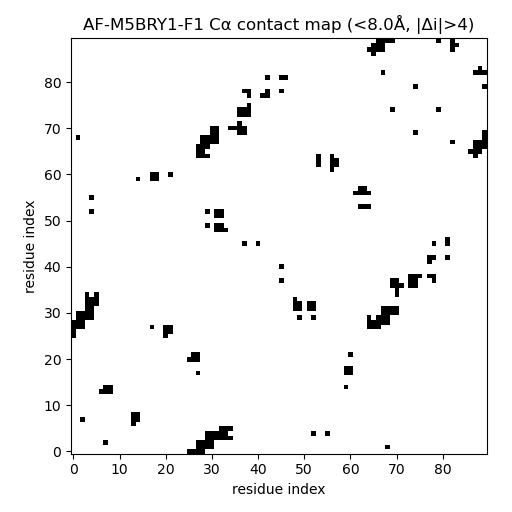ris (strain AG1-IB / isolate 7/3/14) (NCBI:txid1108050)

Secondary structure (DSSP, 8-state):
-EE-STTTTT-HHHHHHHHHHHHTTPPPEE--SS---GGGS-HHHHHHHHHHHHHHHHHHHS---SBBPPGGG---HHHHHHHHHTT-B-